Protein AF-X1GYQ1-F1 (afdb_monomer_lite)

Structure (mmCIF, N/CA/C/O backbone):
data_AF-X1GYQ1-F1
#
_entry.id   AF-X1GYQ1-F1
#
loop_
_atom_site.group_PDB
_atom_site.id
_atom_site.type_symbol
_atom_site.label_atom_id
_atom_site.label_alt_id
_atom_site.label_comp_id
_atom_site.label_asym_id
_atom_site.label_entity_id
_atom_site.label_seq_id
_atom_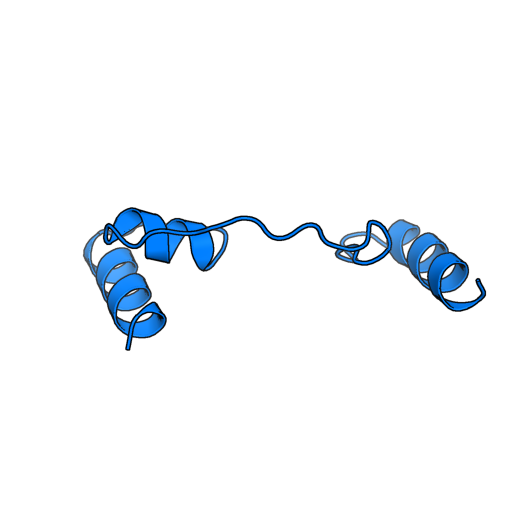site.pdbx_PDB_ins_code
_atom_site.Cartn_x
_atom_site.Cartn_y
_atom_site.Cartn_z
_atom_site.occupancy
_atom_site.B_iso_or_equiv
_atom_site.auth_seq_id
_atom_site.auth_comp_id
_atom_site.auth_asym_id
_atom_site.auth_atom_id
_atom_site.pdbx_PDB_model_num
ATOM 1 N N . LEU A 1 1 ? -13.420 12.931 7.548 1.00 90.12 1 LEU A N 1
ATOM 2 C CA . LEU A 1 1 ? -12.913 12.625 6.175 1.00 90.12 1 LEU A CA 1
ATOM 3 C C . LEU A 1 1 ? -12.317 11.237 6.297 1.00 90.12 1 LEU A C 1
ATOM 5 O O . LEU A 1 1 ? -11.501 11.089 7.187 1.00 90.12 1 LEU A O 1
ATOM 9 N N . ILE A 1 2 ? -12.679 10.250 5.466 1.00 94.88 2 ILE A N 1
ATOM 10 C CA . ILE A 1 2 ? -12.361 8.828 5.743 1.00 94.88 2 ILE A CA 1
ATOM 11 C C . ILE A 1 2 ? -10.889 8.597 6.126 1.00 94.88 2 ILE A C 1
ATOM 13 O O . ILE A 1 2 ? -10.631 7.989 7.158 1.00 94.88 2 ILE A O 1
ATOM 17 N N . LEU A 1 3 ? -9.943 9.118 5.338 1.00 96.06 3 LEU A N 1
ATOM 18 C CA . LEU A 1 3 ? -8.514 8.946 5.615 1.00 96.06 3 LEU A CA 1
ATOM 19 C C . LEU A 1 3 ? -8.073 9.645 6.907 1.00 96.06 3 LEU A C 1
ATOM 21 O O . LEU A 1 3 ? -7.305 9.078 7.672 1.00 96.06 3 LEU A O 1
ATOM 25 N N . LYS A 1 4 ? -8.589 10.849 7.180 1.00 97.69 4 LYS A N 1
ATOM 26 C CA . LYS A 1 4 ? -8.303 11.562 8.430 1.00 97.69 4 LYS A CA 1
ATOM 27 C C . LYS A 1 4 ? -8.773 10.745 9.634 1.00 97.69 4 LYS A C 1
ATOM 29 O O . LYS A 1 4 ? -7.997 10.514 10.546 1.00 97.69 4 LYS A O 1
ATOM 34 N N . ASP A 1 5 ? -10.015 10.271 9.591 1.00 97.69 5 ASP A N 1
ATOM 35 C CA . ASP A 1 5 ? -10.621 9.515 10.689 1.00 97.69 5 ASP A CA 1
ATOM 36 C C . ASP A 1 5 ? -9.854 8.190 10.927 1.00 97.69 5 ASP A C 1
ATOM 38 O O . ASP A 1 5 ? -9.727 7.733 12.059 1.00 97.69 5 ASP A O 1
ATOM 42 N N . ALA A 1 6 ? -9.305 7.591 9.863 1.00 98.00 6 ALA A N 1
ATOM 43 C CA . ALA A 1 6 ? -8.474 6.391 9.937 1.00 98.00 6 ALA A CA 1
ATOM 44 C C . ALA A 1 6 ? -7.072 6.65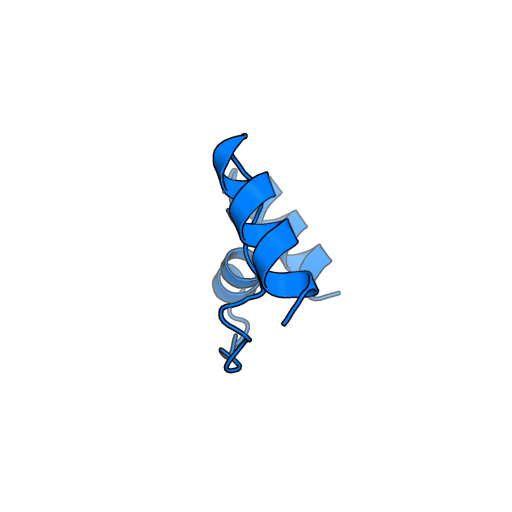4 10.518 1.00 98.00 6 ALA A C 1
ATOM 46 O O . ALA A 1 6 ? -6.587 5.857 11.320 1.00 98.00 6 ALA A O 1
ATOM 47 N N . LEU A 1 7 ? -6.437 7.768 10.135 1.00 97.94 7 LEU A N 1
ATOM 48 C CA . LEU A 1 7 ? -5.137 8.197 10.660 1.00 97.94 7 LEU A CA 1
ATOM 49 C C . LEU A 1 7 ? -5.225 8.562 12.145 1.00 97.94 7 LEU A C 1
ATOM 51 O O . LEU A 1 7 ? -4.426 8.055 12.927 1.00 97.94 7 LEU A O 1
ATOM 55 N N . ASP A 1 8 ? -6.230 9.356 12.534 1.00 97.88 8 ASP A N 1
ATOM 56 C CA . ASP A 1 8 ? -6.474 9.726 13.935 1.00 97.88 8 ASP A CA 1
ATOM 57 C C . ASP A 1 8 ? -6.627 8.454 14.797 1.00 97.88 8 ASP A C 1
ATOM 59 O O . ASP A 1 8 ? -6.009 8.312 15.850 1.00 97.88 8 ASP A O 1
ATOM 63 N N . LYS A 1 9 ? -7.395 7.469 14.306 1.00 97.81 9 LYS A N 1
ATOM 64 C CA . LYS A 1 9 ? -7.617 6.204 15.014 1.00 97.81 9 LYS A CA 1
ATOM 65 C C . LYS A 1 9 ? -6.348 5.360 15.149 1.00 97.81 9 LYS A C 1
ATOM 67 O O . LYS A 1 9 ? -6.158 4.696 16.167 1.00 97.81 9 LYS A O 1
ATOM 72 N N . ALA A 1 10 ? -5.493 5.354 14.130 1.00 97.88 10 ALA A N 1
ATOM 73 C CA . ALA A 1 10 ? -4.226 4.636 14.174 1.00 97.88 10 ALA A CA 1
ATOM 74 C C . ALA A 1 10 ? -3.234 5.284 15.148 1.00 97.88 10 ALA A C 1
ATOM 76 O O . ALA A 1 10 ? -2.555 4.566 15.880 1.00 97.88 10 ALA A O 1
ATOM 77 N N . GLU A 1 11 ? -3.204 6.617 15.213 1.00 97.81 11 GLU A N 1
ATOM 78 C CA . GLU A 1 11 ? -2.410 7.361 16.193 1.00 97.81 11 GLU A CA 1
ATOM 79 C C . GLU A 1 11 ? -2.878 7.073 17.629 1.00 97.81 11 GLU A C 1
ATOM 81 O O . GLU A 1 11 ? -2.065 6.685 18.469 1.00 97.81 11 GLU A O 1
ATOM 86 N N . GLU A 1 12 ? -4.189 7.151 17.898 1.00 98.06 12 GLU A N 1
ATOM 87 C CA . GLU A 1 12 ? -4.782 6.829 19.208 1.00 98.06 12 GLU A CA 1
ATOM 88 C C . GLU A 1 12 ? -4.432 5.411 19.691 1.00 98.06 12 GLU A C 1
ATOM 90 O O . GLU A 1 12 ? -4.216 5.176 20.882 1.00 98.06 12 GLU A O 1
ATOM 95 N N . GLU A 1 13 ? -4.383 4.450 18.768 1.00 97.44 13 GLU A N 1
ATOM 96 C CA . GLU A 1 13 ? -4.160 3.035 19.069 1.00 97.44 13 GLU A CA 1
ATOM 97 C C . GLU A 1 13 ? -2.688 2.604 18.966 1.00 97.44 13 GLU A C 1
ATOM 99 O O . GLU A 1 13 ? -2.397 1.421 19.152 1.00 97.44 13 GLU A O 1
ATOM 104 N N . ASN A 1 14 ? -1.757 3.528 18.688 1.00 96.75 14 ASN A N 1
ATOM 105 C CA . ASN A 1 14 ? -0.352 3.225 18.369 1.00 96.75 14 ASN A CA 1
ATOM 106 C C . ASN A 1 14 ? -0.209 2.136 17.286 1.00 96.75 14 ASN A C 1
ATOM 108 O O . ASN A 1 14 ? 0.662 1.264 17.349 1.00 96.75 14 ASN A O 1
ATOM 112 N N . PHE A 1 15 ? -1.096 2.166 16.296 1.00 97.19 15 PHE A N 1
ATOM 113 C CA . PHE A 1 15 ? -1.107 1.229 15.186 1.00 97.19 15 PHE A CA 1
ATOM 114 C C . PHE A 1 15 ? -0.311 1.788 14.004 1.00 97.19 15 PHE A C 1
ATOM 116 O O . PHE A 1 15 ? -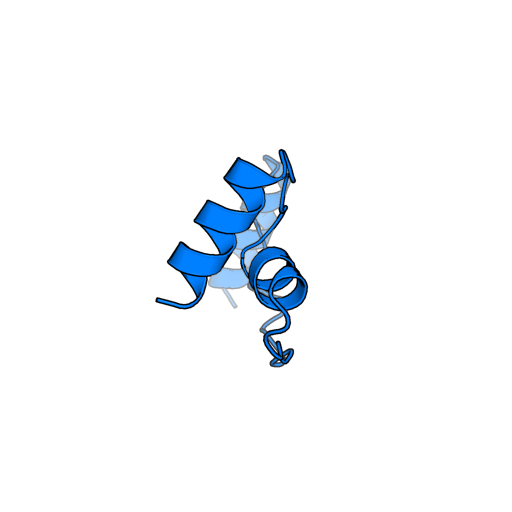0.541 2.909 13.559 1.00 97.19 15 PHE A O 1
ATOM 123 N N . TYR A 1 16 ? 0.593 0.979 13.452 1.00 95.19 16 TYR A N 1
ATOM 124 C CA . TYR A 1 16 ? 1.343 1.329 12.249 1.00 95.19 16 TYR A CA 1
ATOM 125 C C . TYR A 1 16 ? 0.707 0.678 11.015 1.00 95.19 16 TYR A C 1
ATOM 127 O O . TYR A 1 16 ? 0.834 -0.530 10.810 1.00 95.19 16 TYR A O 1
ATOM 135 N N . GLY A 1 17 ? 0.013 1.479 10.203 1.00 94.75 17 GLY A N 1
ATOM 136 C CA . GLY A 1 17 ? -0.496 1.063 8.894 1.00 94.75 17 GLY A CA 1
ATOM 137 C C . GLY A 1 17 ? 0.568 1.218 7.808 1.00 94.75 17 GLY A C 1
ATOM 138 O O . GLY A 1 17 ? 1.273 2.224 7.771 1.00 94.75 17 GLY A O 1
ATOM 139 N N . THR A 1 18 ? 0.690 0.229 6.922 1.00 95.12 18 THR A N 1
ATOM 140 C CA . THR A 1 18 ? 1.655 0.249 5.804 1.00 95.12 18 THR A CA 1
ATOM 141 C C . THR A 1 18 ? 1.142 0.993 4.575 1.00 95.12 18 THR A C 1
ATOM 143 O O . THR A 1 18 ? 1.937 1.413 3.737 1.00 95.12 18 THR A O 1
ATOM 146 N N . ASP A 1 19 ? -0.177 1.132 4.470 1.00 96.75 19 ASP A N 1
ATOM 147 C CA . ASP A 1 19 ? -0.893 1.831 3.410 1.00 96.75 19 ASP A CA 1
ATOM 148 C C . ASP A 1 19 ? -2.240 2.354 3.939 1.00 96.75 19 ASP A C 1
ATOM 150 O O . ASP A 1 19 ? -2.732 1.947 4.996 1.00 96.75 19 ASP A O 1
ATOM 154 N N . GLU A 1 20 ? -2.861 3.257 3.191 1.00 97.12 20 GLU A N 1
ATOM 155 C CA . GLU A 1 20 ? -4.131 3.884 3.546 1.00 97.12 20 GLU A CA 1
ATOM 156 C C . GLU A 1 20 ? -5.324 2.920 3.492 1.00 97.12 20 GLU A C 1
ATOM 158 O O . GLU A 1 20 ? -6.321 3.135 4.188 1.00 97.12 20 GLU A O 1
ATOM 163 N N . ALA A 1 21 ? -5.243 1.859 2.685 1.00 97.38 21 ALA A N 1
ATOM 164 C CA . ALA A 1 21 ? -6.302 0.863 2.580 1.00 97.38 21 ALA A CA 1
ATOM 165 C C . ALA A 1 21 ? -6.441 0.086 3.897 1.00 97.38 21 ALA A C 1
ATOM 167 O O . ALA A 1 21 ? -7.544 0.006 4.436 1.00 97.38 21 ALA A O 1
ATOM 168 N N . SER A 1 22 ? -5.327 -0.368 4.474 1.00 96.94 22 SER A N 1
ATOM 169 C CA . SER A 1 22 ? -5.270 -1.056 5.768 1.00 96.94 22 SER A CA 1
ATOM 170 C C . SER A 1 22 ? -5.838 -0.198 6.906 1.00 96.94 22 SER A C 1
ATOM 172 O O . SER A 1 22 ? -6.552 -0.692 7.783 1.00 96.94 22 SER A O 1
ATOM 174 N N . LEU A 1 23 ? -5.590 1.116 6.866 1.00 97.81 23 LEU A N 1
ATOM 175 C CA . LEU A 1 23 ? -6.137 2.079 7.821 1.00 97.81 23 LEU A CA 1
ATOM 176 C C . LEU A 1 23 ? -7.658 2.216 7.664 1.00 97.81 23 LEU A C 1
ATOM 178 O O . LEU A 1 23 ? -8.394 2.190 8.652 1.00 97.81 23 LEU A O 1
ATOM 182 N N . ALA A 1 24 ? -8.144 2.324 6.426 1.00 97.75 24 ALA A N 1
ATOM 183 C CA . ALA A 1 24 ? -9.571 2.401 6.132 1.00 97.75 24 ALA A CA 1
ATOM 184 C C . ALA A 1 24 ? -10.319 1.113 6.531 1.00 97.75 24 ALA A C 1
ATOM 186 O O . ALA A 1 24 ? -11.400 1.188 7.121 1.00 97.75 24 ALA A O 1
ATOM 187 N N . GLU A 1 25 ? -9.747 -0.063 6.266 1.00 97.25 25 GLU A N 1
ATOM 188 C CA . GLU A 1 25 ? -10.302 -1.358 6.681 1.00 97.25 25 GLU A CA 1
ATOM 189 C C . GLU A 1 25 ? -10.423 -1.457 8.203 1.00 97.25 25 GLU A C 1
ATOM 191 O O . GLU A 1 25 ? -11.459 -1.884 8.719 1.00 97.25 25 GLU A O 1
ATOM 196 N N . ARG A 1 26 ? -9.402 -0.990 8.934 1.00 95.75 26 ARG A N 1
ATOM 197 C CA . ARG A 1 26 ? -9.375 -1.010 10.403 1.00 95.75 26 ARG A CA 1
ATOM 198 C C . ARG A 1 26 ? -10.528 -0.228 11.032 1.00 95.75 26 ARG A C 1
ATOM 200 O O . ARG A 1 26 ? -11.084 -0.669 12.034 1.00 95.75 26 ARG A O 1
ATOM 207 N N . I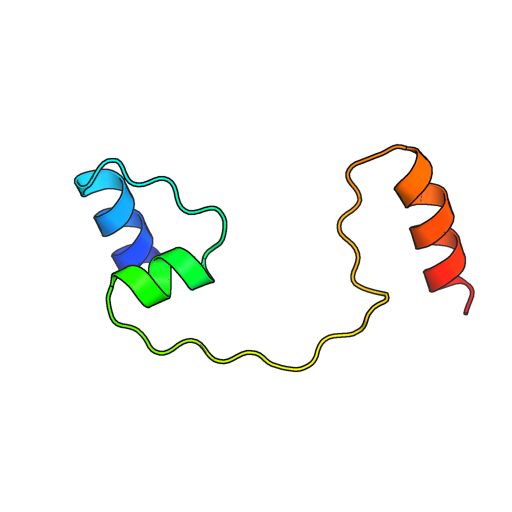LE A 1 27 ? -10.931 0.895 10.434 1.00 97.06 27 ILE A N 1
ATOM 208 C CA . ILE A 1 27 ? -12.099 1.677 10.881 1.00 97.06 27 ILE A CA 1
ATOM 209 C C . ILE A 1 27 ? -13.429 1.184 10.277 1.00 97.06 27 ILE A C 1
ATOM 211 O O . ILE A 1 27 ? -14.424 1.914 10.250 1.00 97.06 27 ILE A O 1
ATOM 215 N N . GLY A 1 28 ? -13.457 -0.052 9.771 1.00 96.94 28 GLY A N 1
ATOM 216 C CA . GLY A 1 28 ? -14.653 -0.725 9.269 1.00 96.94 28 GLY A CA 1
ATOM 217 C C . GLY A 1 28 ? -15.129 -0.236 7.902 1.00 96.94 28 GLY A C 1
ATOM 218 O O . GLY A 1 28 ? -16.292 -0.453 7.548 1.00 96.94 28 GLY A O 1
ATOM 219 N N . LYS A 1 29 ? -14.285 0.455 7.124 1.00 97.69 29 LYS A N 1
ATOM 220 C CA . LYS A 1 29 ? -14.639 0.844 5.753 1.00 97.69 29 LYS A CA 1
ATOM 221 C C . LYS A 1 29 ? -14.381 -0.311 4.800 1.00 97.69 29 LYS A C 1
ATOM 223 O O . LYS A 1 29 ? -13.417 -1.055 4.927 1.00 97.69 29 LYS A O 1
ATOM 228 N N . LYS A 1 30 ? -15.255 -0.428 3.802 1.00 97.25 30 LYS A N 1
ATOM 229 C CA . LYS A 1 30 ? -15.087 -1.394 2.723 1.00 97.25 30 LYS A CA 1
ATOM 230 C C . LYS A 1 30 ? -14.049 -0.872 1.733 1.00 97.25 30 LYS A C 1
ATOM 232 O O . LYS A 1 30 ? -14.292 0.141 1.080 1.00 97.25 30 LYS A O 1
ATOM 237 N N . VAL A 1 31 ? -12.948 -1.598 1.594 1.00 97.38 31 VAL A N 1
ATOM 238 C CA . VAL A 1 31 ? -11.977 -1.423 0.512 1.00 97.38 31 VAL A CA 1
ATOM 239 C C . VAL A 1 31 ? -12.293 -2.413 -0.608 1.00 97.38 31 VAL A C 1
ATOM 241 O O . VAL A 1 31 ? -12.845 -3.492 -0.381 1.00 97.38 31 VAL A O 1
ATOM 244 N N . VAL A 1 32 ? -12.007 -2.013 -1.843 1.00 97.62 32 VAL A N 1
ATOM 245 C CA . VAL A 1 32 ? -12.098 -2.874 -3.023 1.00 97.62 32 VAL A CA 1
ATOM 246 C C . VAL A 1 32 ? -10.789 -2.793 -3.791 1.00 97.62 32 VAL A C 1
ATOM 248 O O . VAL A 1 32 ? -10.184 -1.726 -3.877 1.00 97.62 32 VAL A O 1
ATOM 251 N N . VAL A 1 33 ? -10.366 -3.917 -4.358 1.00 97.06 33 VAL A N 1
ATOM 252 C CA . VAL A 1 33 ? -9.201 -3.969 -5.241 1.00 97.06 33 VAL A CA 1
ATOM 253 C C . VAL A 1 33 ? -9.669 -3.724 -6.670 1.00 97.06 33 VAL A C 1
ATOM 255 O O . VAL A 1 33 ? -10.622 -4.351 -7.135 1.00 97.06 33 VAL A O 1
ATOM 258 N N . VAL A 1 34 ? -8.990 -2.817 -7.365 1.00 97.69 34 VAL A N 1
ATOM 259 C CA . VAL A 1 34 ? -9.160 -2.586 -8.802 1.00 97.69 34 VAL A CA 1
ATOM 260 C C . VAL A 1 34 ? -7.911 -3.111 -9.497 1.00 97.69 34 VAL A C 1
ATOM 262 O O . VAL A 1 34 ? -6.803 -2.868 -9.023 1.00 97.69 34 VAL A O 1
ATOM 265 N N . GLN A 1 35 ? -8.085 -3.848 -10.596 1.00 98.00 35 GLN A N 1
ATOM 266 C CA . GLN A 1 35 ? -6.958 -4.376 -11.362 1.00 98.00 35 GLN A CA 1
ATOM 267 C C . GLN A 1 35 ? -6.080 -3.218 -11.853 1.00 98.00 35 GLN A C 1
ATOM 269 O O . GLN A 1 35 ? -6.540 -2.367 -12.614 1.00 98.00 35 GLN A O 1
ATOM 274 N N . GLY A 1 36 ? -4.831 -3.196 -11.392 1.00 96.38 36 GLY A N 1
ATOM 275 C CA . GLY A 1 36 ? -3.820 -2.234 -11.816 1.00 96.38 36 GLY A CA 1
ATOM 276 C C . GLY A 1 36 ? -2.959 -2.758 -12.962 1.00 96.38 36 GLY A C 1
ATOM 277 O O . GLY A 1 36 ? -3.020 -3.938 -13.323 1.00 96.38 36 GLY A O 1
ATOM 278 N N . ASP A 1 37 ? -2.137 -1.864 -13.503 1.00 96.25 37 ASP A N 1
ATOM 279 C CA . ASP A 1 37 ? -1.080 -2.206 -14.451 1.00 96.25 37 ASP A CA 1
ATOM 280 C C . ASP A 1 37 ? 0.132 -2.785 -13.702 1.00 96.25 37 ASP A C 1
ATOM 282 O O . ASP A 1 37 ? 0.588 -2.218 -12.707 1.00 96.25 37 ASP A O 1
ATOM 286 N N . HIS A 1 38 ? 0.677 -3.897 -14.196 1.00 94.12 38 HIS A N 1
ATOM 287 C CA . HIS A 1 38 ? 1.898 -4.504 -13.666 1.00 94.12 38 HIS A CA 1
ATOM 288 C C . HIS A 1 38 ? 3.135 -3.612 -13.841 1.00 94.12 38 HIS A C 1
ATOM 290 O O . HIS A 1 38 ? 4.095 -3.770 -13.089 1.00 94.12 38 HIS A O 1
ATOM 296 N N . LYS A 1 39 ? 3.105 -2.656 -14.781 1.00 96.19 39 LYS A N 1
ATOM 297 C CA . LYS A 1 39 ? 4.156 -1.648 -14.963 1.00 96.19 39 LYS A CA 1
ATOM 298 C C . LYS A 1 39 ? 4.191 -0.600 -13.838 1.00 96.19 39 LYS A C 1
ATOM 300 O O . LYS A 1 39 ? 5.189 0.106 -13.708 1.00 96.19 39 LYS A O 1
ATOM 305 N N . ASN A 1 40 ? 3.153 -0.498 -12.996 1.00 96.25 40 ASN A N 1
ATOM 306 C CA . ASN A 1 40 ? 3.097 0.444 -11.868 1.00 96.25 40 ASN A 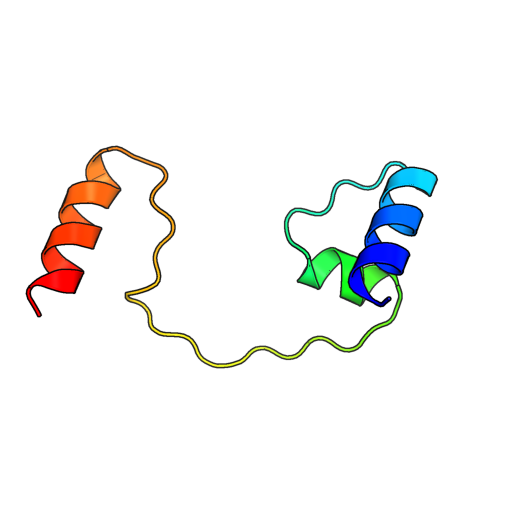CA 1
ATOM 307 C C . ASN A 1 40 ? 3.916 -0.051 -10.661 1.00 96.25 40 ASN A C 1
ATOM 309 O O . ASN A 1 40 ? 3.379 -0.376 -9.599 1.00 96.25 40 ASN A O 1
ATOM 313 N N . ILE A 1 41 ? 5.228 -0.161 -10.846 1.00 96.94 41 ILE A N 1
ATOM 314 C CA . ILE A 1 41 ? 6.153 -0.641 -9.821 1.00 96.94 41 ILE A CA 1
ATOM 315 C C . ILE A 1 41 ? 6.574 0.478 -8.863 1.00 96.94 41 ILE A C 1
ATOM 317 O O . ILE A 1 41 ? 6.694 1.644 -9.235 1.00 96.94 41 ILE A O 1
ATOM 321 N N . LYS A 1 42 ? 6.867 0.108 -7.614 1.00 97.00 42 LYS A N 1
ATOM 322 C CA . LYS A 1 42 ? 7.535 0.987 -6.650 1.00 97.00 42 LYS A CA 1
ATOM 323 C C . LYS A 1 42 ? 9.047 0.836 -6.820 1.00 97.00 42 LYS A C 1
ATOM 325 O O . LYS A 1 42 ? 9.569 -0.248 -6.589 1.00 97.00 42 LYS A O 1
ATOM 330 N N . ILE A 1 43 ? 9.744 1.916 -7.168 1.00 97.81 43 ILE A N 1
ATOM 331 C CA . ILE A 1 43 ? 11.213 1.935 -7.218 1.00 97.81 43 ILE A CA 1
ATOM 332 C C . ILE A 1 43 ? 11.740 1.956 -5.779 1.00 97.81 43 ILE A C 1
ATOM 334 O O . ILE A 1 43 ? 11.519 2.912 -5.035 1.00 97.81 43 ILE A O 1
ATOM 338 N N . THR A 1 44 ? 12.406 0.881 -5.373 1.00 97.75 44 THR A N 1
ATOM 339 C CA . THR A 1 44 ? 12.946 0.681 -4.017 1.00 97.75 44 THR A CA 1
ATOM 340 C C . THR A 1 44 ? 14.435 0.346 -4.007 1.00 97.75 44 THR A C 1
ATOM 342 O O . THR A 1 44 ? 15.084 0.487 -2.971 1.00 97.75 44 THR A O 1
ATOM 345 N N . THR A 1 45 ? 14.981 -0.053 -5.155 1.00 98.44 45 THR A N 1
ATOM 346 C CA . THR A 1 45 ? 16.385 -0.410 -5.379 1.00 98.44 45 THR A CA 1
ATOM 347 C C . THR A 1 45 ? 16.945 0.313 -6.606 1.00 98.44 45 THR A C 1
ATOM 349 O O . THR A 1 45 ? 16.205 0.924 -7.378 1.00 98.44 45 THR A O 1
ATOM 352 N N . LEU A 1 46 ? 18.268 0.265 -6.796 1.00 98.12 46 LEU A N 1
ATOM 353 C CA . LEU A 1 46 ? 18.899 0.838 -7.991 1.00 98.12 46 LEU A CA 1
ATOM 354 C C . LEU A 1 46 ? 18.585 0.012 -9.242 1.00 98.12 46 LEU A C 1
ATOM 356 O O . LEU A 1 46 ? 18.509 0.553 -10.342 1.00 98.12 46 LEU A O 1
ATOM 360 N N . GLU A 1 47 ? 18.391 -1.292 -9.082 1.00 97.81 47 GLU A N 1
ATOM 361 C CA . GLU A 1 47 ? 18.016 -2.212 -10.147 1.00 97.81 47 GLU A CA 1
ATOM 362 C C . GLU A 1 47 ? 16.616 -1.908 -10.699 1.00 97.81 47 GLU A C 1
ATOM 364 O O . GLU A 1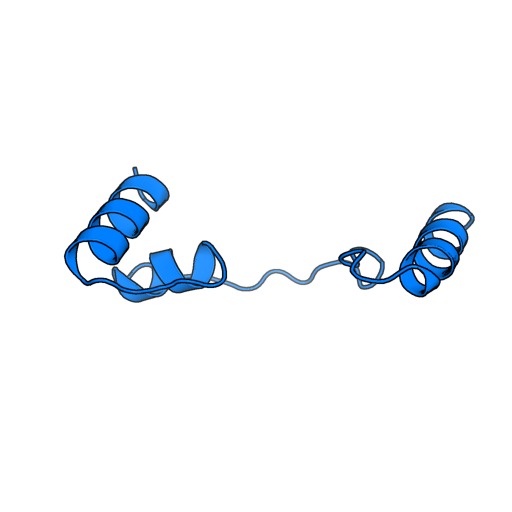 47 ? 16.421 -1.992 -11.914 1.00 97.81 47 GLU A O 1
ATOM 369 N N . ASP A 1 48 ? 15.680 -1.470 -9.845 1.00 97.94 48 ASP A N 1
ATOM 370 C CA . ASP A 1 48 ? 14.316 -1.095 -10.248 1.00 97.94 48 ASP A CA 1
ATOM 371 C C . ASP A 1 48 ? 14.299 0.046 -11.280 1.00 97.94 48 ASP A C 1
ATOM 373 O O . ASP A 1 48 ? 13.391 0.104 -12.108 1.00 97.94 48 ASP A O 1
ATOM 377 N N . LEU A 1 49 ? 15.310 0.929 -11.283 1.00 97.75 49 LEU A N 1
ATOM 378 C CA . LEU A 1 49 ? 15.409 2.031 -12.250 1.00 97.75 49 LEU A CA 1
ATOM 379 C C . LEU A 1 49 ? 15.492 1.519 -13.690 1.00 97.75 49 LEU A C 1
ATOM 381 O O . LEU A 1 49 ? 14.781 2.017 -14.555 1.00 97.75 49 LEU A O 1
ATOM 385 N N . LYS A 1 50 ? 16.292 0.476 -13.935 1.00 97.06 50 LYS A N 1
ATOM 386 C CA . LYS A 1 50 ? 16.444 -0.111 -15.277 1.00 97.06 50 LYS A CA 1
ATOM 387 C C . LYS A 1 50 ? 15.144 -0.746 -15.768 1.00 97.06 50 LYS A C 1
ATOM 389 O O . LYS A 1 50 ? 14.853 -0.722 -16.959 1.00 97.06 50 LYS A O 1
ATOM 394 N N . ILE A 1 51 ? 14.371 -1.330 -14.849 1.00 96.38 51 ILE A N 1
ATOM 395 C CA . ILE A 1 51 ? 13.071 -1.941 -15.151 1.00 96.38 51 ILE A CA 1
ATOM 396 C C . ILE A 1 51 ? 12.044 -0.847 -15.468 1.00 96.38 51 ILE A C 1
ATOM 398 O O . ILE A 1 51 ? 11.320 -0.957 -16.454 1.00 96.38 51 ILE A O 1
ATOM 402 N N . ALA A 1 52 ? 12.005 0.221 -14.664 1.00 96.94 52 ALA A N 1
ATOM 403 C CA . ALA A 1 52 ? 11.115 1.358 -14.883 1.00 96.94 52 ALA A CA 1
ATOM 404 C C . ALA A 1 52 ? 11.396 2.066 -16.219 1.00 96.94 52 ALA A C 1
ATOM 406 O O . ALA A 1 52 ? 10.453 2.389 -16.936 1.00 96.94 52 ALA A O 1
ATOM 407 N N . GLU A 1 53 ? 12.671 2.263 -16.572 1.00 96.44 53 GLU A N 1
ATOM 408 C CA . GLU A 1 53 ? 13.079 2.815 -17.872 1.00 96.44 53 GLU A CA 1
ATOM 409 C C . GLU A 1 53 ? 12.581 1.937 -19.029 1.00 96.44 53 GLU A C 1
ATOM 411 O O . GLU A 1 53 ? 11.910 2.444 -19.925 1.00 96.44 53 GLU A O 1
ATOM 416 N N . ALA A 1 54 ? 12.793 0.617 -18.963 1.00 96.00 54 ALA A N 1
ATOM 417 C CA . ALA A 1 54 ? 12.299 -0.310 -19.983 1.00 96.00 54 ALA A CA 1
ATOM 418 C C . ALA A 1 54 ? 10.764 -0.278 -20.127 1.00 96.00 54 ALA A C 1
ATOM 420 O O . ALA A 1 54 ? 10.247 -0.335 -21.238 1.00 96.00 54 ALA A O 1
ATOM 421 N N . PHE A 1 55 ? 10.016 -0.138 -19.025 1.00 96.00 55 PHE A N 1
ATOM 422 C CA . PHE A 1 55 ? 8.552 -0.052 -19.071 1.00 96.00 55 PHE A CA 1
ATOM 423 C C . PHE A 1 55 ? 8.008 1.209 -19.755 1.00 96.00 55 PHE A C 1
ATOM 425 O O . PHE A 1 55 ? 6.864 1.160 -20.216 1.00 96.00 55 PHE A O 1
ATOM 432 N N . LEU A 1 56 ? 8.782 2.303 -19.802 1.00 91.94 56 LEU A N 1
ATOM 433 C CA . LEU A 1 56 ? 8.409 3.570 -20.448 1.00 91.94 56 LEU A CA 1
ATOM 434 C C . LEU A 1 56 ? 8.696 3.597 -21.956 1.00 91.94 56 LEU A C 1
ATOM 436 O O . LEU A 1 56 ? 8.096 4.407 -22.661 1.00 91.94 56 LEU A O 1
ATOM 440 N N . GLU A 1 57 ? 9.623 2.767 -22.434 1.00 85.56 57 GLU A N 1
ATOM 441 C CA . GLU A 1 57 ? 9.998 2.689 -23.854 1.00 85.56 57 GLU A CA 1
ATOM 442 C C . GLU A 1 57 ? 9.057 1.789 -24.688 1.00 85.56 57 GLU A C 1
ATOM 444 O O . GLU A 1 57 ? 9.063 1.891 -25.916 1.00 85.56 57 GLU A O 1
ATOM 449 N N . ASP A 1 58 ? 8.236 0.962 -24.025 1.00 61.59 58 ASP A N 1
ATOM 450 C CA . ASP A 1 58 ? 7.173 0.095 -24.582 1.00 61.59 58 ASP A CA 1
ATOM 451 C C . ASP A 1 58 ? 5.798 0.787 -24.654 1.00 61.59 58 ASP A C 1
ATOM 453 O O . ASP A 1 58 ? 5.196 0.837 -25.753 1.00 61.59 58 ASP A O 1
#

Organism: NCBI:txid412755

Secondary structure (DSSP, 8-state):
-HHHHHHHHHHHTT---SSHHHHHHHTTPPP---PPPTT-----SHHHHHHHHHHHH-

Foldseek 3Di:
DQQVVLVVVCVVVVHDDPDSQSSSVVVVHDDDDDDDDPLPDDPDDPVVVVSNVVSVVD

Sequence (58 aa):
LILKDALDKAEEENFYGTDEASLAERIGKKVVVVQGDHKNIKITTLEDLKIAEAFLED

Radius of gyration: 16.14 Å; chains: 1; bounding box: 34×17×44 Å

pLDDT: mean 96.01, std 5.0, range [61.59, 98.44]

InterPro domains:
  IPR029044 Nucleotide-diphospho-sugar transferases [G3DSA:3.90.550.10] (1-58)
  IPR029044 Nucleotide-diphospho-sugar transferases [SSF53448] (5-57)
  IPR034683 Cytidylyltransferase IspD/TarI [PF01128] (2-57)
  IPR050088 IspD/TarI cytidylyltransferase, baterial-type [PTHR32125] (2-57)